Protein AF-A0A1I5F5C1-F1 (afdb_monomer_lite)

Foldseek 3Di:
DPDDQFAWAFWQAAADPCVRTDIDHGHGQDDDDPPDFRWDFPDFDDDVVVVCLRNVVCVVPPPDPPPDDDDDDPRDGDGDGTDGAGPADDELLVVLVQVVVLVVDPPVGNPDDADDCVRHPAHQQVPFAFDQDPRDTDAQPDPSSGRDGNVVSVPDDPDDDD

Structure (mmCIF, N/CA/C/O backbone):
data_AF-A0A1I5F5C1-F1
#
_entry.id   AF-A0A1I5F5C1-F1
#
loop_
_atom_site.group_PDB
_atom_site.id
_atom_site.type_symbol
_atom_site.label_atom_id
_atom_site.label_alt_id
_atom_site.label_comp_id
_atom_site.label_asym_id
_atom_site.label_entity_id
_atom_site.label_seq_id
_atom_site.pdbx_PDB_ins_code
_atom_site.Cartn_x
_atom_site.Cartn_y
_atom_site.Cartn_z
_atom_site.occupancy
_atom_site.B_iso_or_equiv
_atom_site.auth_seq_id
_atom_site.auth_comp_id
_atom_site.auth_asym_id
_atom_site.auth_atom_id
_atom_site.pdbx_PDB_model_num
ATOM 1 N N . MET A 1 1 ? -21.123 2.218 -1.529 1.00 43.94 1 MET A N 1
ATOM 2 C CA . MET A 1 1 ? -20.735 1.994 -2.943 1.00 43.94 1 MET A CA 1
ATOM 3 C C . MET A 1 1 ? -20.131 0.606 -3.054 1.00 43.94 1 MET A C 1
ATOM 5 O O . MET A 1 1 ? -19.303 0.276 -2.218 1.00 43.94 1 MET A O 1
ATOM 9 N N . THR A 1 2 ? -20.531 -0.209 -4.030 1.00 51.19 2 THR A N 1
ATOM 10 C CA . THR A 1 2 ? -19.885 -1.512 -4.263 1.00 51.19 2 THR A CA 1
ATOM 11 C C . THR A 1 2 ? -18.492 -1.272 -4.853 1.00 51.19 2 THR A C 1
ATOM 13 O O . THR A 1 2 ? -18.403 -0.578 -5.870 1.00 51.19 2 THR A O 1
ATOM 16 N N . PRO A 1 3 ? -17.405 -1.781 -4.250 1.00 64.44 3 PRO A N 1
ATOM 17 C CA . PRO A 1 3 ? -16.064 -1.565 -4.780 1.00 64.44 3 PRO A CA 1
ATOM 18 C C . PRO A 1 3 ? -15.918 -2.202 -6.170 1.00 64.44 3 PRO A C 1
ATOM 20 O O . PRO A 1 3 ? -16.461 -3.274 -6.445 1.00 64.44 3 PRO A O 1
ATOM 23 N N . HIS A 1 4 ? -15.193 -1.528 -7.068 1.00 76.81 4 HIS A N 1
ATOM 24 C CA . HIS A 1 4 ? -14.922 -2.029 -8.419 1.00 76.81 4 HIS A CA 1
ATOM 25 C C . HIS A 1 4 ? -14.217 -3.393 -8.357 1.00 76.81 4 HIS A C 1
ATOM 27 O O . HIS A 1 4 ? -13.343 -3.586 -7.522 1.00 76.81 4 HIS A O 1
ATOM 33 N N . LYS A 1 5 ? -14.558 -4.347 -9.231 1.00 88.06 5 LYS A N 1
ATOM 34 C CA . LYS A 1 5 ? -13.902 -5.676 -9.249 1.00 88.06 5 LYS A CA 1
ATOM 35 C C . LYS A 1 5 ? -12.503 -5.666 -9.882 1.00 88.06 5 LYS A C 1
ATOM 37 O O . LYS A 1 5 ? -11.736 -6.604 -9.700 1.00 88.06 5 LYS A O 1
ATOM 42 N N . THR A 1 6 ? -12.179 -4.615 -10.626 1.00 94.38 6 THR A N 1
ATOM 43 C CA . THR A 1 6 ? -10.929 -4.473 -11.374 1.00 94.38 6 THR A CA 1
ATOM 44 C C . THR A 1 6 ? -10.327 -3.081 -11.182 1.00 94.38 6 THR A C 1
ATOM 46 O O . THR A 1 6 ? -10.996 -2.155 -10.713 1.00 94.38 6 THR A O 1
ATOM 49 N N . MET A 1 7 ? -9.049 -2.938 -11.528 1.00 93.50 7 MET A N 1
ATOM 50 C CA . MET A 1 7 ? -8.267 -1.707 -11.472 1.00 93.50 7 MET A CA 1
ATOM 51 C C . MET A 1 7 ? -7.400 -1.542 -12.726 1.00 93.50 7 MET A C 1
ATOM 53 O O . MET A 1 7 ? -7.170 -2.489 -13.476 1.00 93.50 7 MET A O 1
ATOM 57 N N . LYS A 1 8 ? -6.878 -0.333 -12.948 1.00 93.62 8 LYS A N 1
ATOM 58 C CA . LYS A 1 8 ? -5.822 -0.115 -13.945 1.00 93.62 8 LYS A CA 1
ATOM 59 C C . LYS A 1 8 ? -4.476 -0.457 -13.319 1.00 93.62 8 LYS A C 1
ATOM 61 O O . LYS A 1 8 ? -4.225 -0.051 -12.188 1.00 93.62 8 LYS A O 1
ATOM 66 N N . ALA A 1 9 ? -3.615 -1.144 -14.055 1.00 93.81 9 ALA A N 1
ATOM 67 C CA . ALA A 1 9 ? -2.287 -1.505 -13.580 1.00 93.81 9 ALA A CA 1
ATOM 68 C C . ALA A 1 9 ? -1.277 -1.490 -14.725 1.00 93.81 9 ALA A C 1
ATOM 70 O O . ALA A 1 9 ? -1.579 -1.936 -15.831 1.00 93.81 9 ALA A O 1
ATOM 71 N N . MET A 1 10 ? -0.073 -0.996 -14.446 1.00 93.56 10 MET A N 1
ATOM 72 C CA . MET A 1 10 ? 1.086 -1.219 -15.302 1.00 93.56 10 MET A CA 1
ATOM 73 C C . MET A 1 10 ? 1.770 -2.504 -14.832 1.00 93.56 10 MET A C 1
ATOM 75 O O . MET A 1 10 ? 2.233 -2.576 -13.694 1.00 93.56 10 MET A O 1
ATOM 79 N N . VAL A 1 11 ? 1.791 -3.525 -15.683 1.00 95.88 11 VAL A N 1
ATOM 80 C CA . VAL A 1 11 ? 2.237 -4.874 -15.330 1.00 95.88 11 VAL A CA 1
ATOM 81 C C . VAL A 1 11 ? 3.511 -5.200 -16.091 1.00 95.88 11 VAL A C 1
ATOM 83 O O . VAL A 1 11 ? 3.585 -5.047 -17.307 1.00 95.88 11 VAL A O 1
ATOM 86 N N . THR A 1 12 ? 4.526 -5.648 -15.362 1.00 93.75 12 THR A N 1
ATOM 87 C CA . THR A 1 12 ? 5.765 -6.177 -15.924 1.00 93.75 12 THR A CA 1
ATOM 88 C C . THR A 1 12 ? 5.572 -7.646 -16.271 1.00 93.75 12 THR A C 1
ATOM 90 O O . THR A 1 12 ? 5.267 -8.453 -15.391 1.00 93.75 12 THR A O 1
ATOM 93 N N . MET A 1 13 ? 5.739 -7.989 -17.545 1.00 95.50 13 MET A N 1
ATOM 94 C CA . MET A 1 13 ? 5.451 -9.325 -18.078 1.00 95.50 13 MET A CA 1
ATOM 95 C C . MET A 1 13 ? 6.673 -10.248 -18.125 1.00 95.50 13 MET A C 1
ATOM 97 O O . MET A 1 13 ? 6.517 -11.465 -18.206 1.00 95.50 13 MET A O 1
ATOM 101 N N . GLY A 1 14 ? 7.875 -9.687 -18.023 1.00 93.38 14 GLY A N 1
ATOM 102 C CA . GLY A 1 14 ? 9.127 -10.418 -18.152 1.00 93.38 14 GLY A CA 1
ATOM 103 C C . GLY A 1 14 ? 10.337 -9.499 -18.051 1.00 93.38 14 GLY A C 1
ATOM 104 O O . GLY A 1 14 ? 10.211 -8.297 -17.796 1.00 93.38 14 GLY A O 1
ATOM 105 N N . HIS A 1 15 ? 11.519 -10.078 -18.264 1.00 93.69 15 HIS A N 1
ATOM 106 C CA . HIS A 1 15 ? 12.740 -9.296 -18.415 1.00 93.69 15 HIS A CA 1
ATOM 107 C C . HIS A 1 15 ? 12.875 -8.748 -19.834 1.00 93.69 15 HIS A C 1
ATOM 109 O O . HIS A 1 15 ? 12.599 -9.460 -20.797 1.00 93.69 15 HIS A O 1
ATOM 115 N N . GLY A 1 16 ? 13.338 -7.506 -19.964 1.00 90.38 16 GLY A N 1
ATOM 116 C CA . GLY A 1 16 ? 13.553 -6.879 -21.264 1.00 90.38 16 GLY A CA 1
ATOM 117 C C . GLY A 1 16 ? 13.420 -5.361 -21.243 1.00 90.38 16 GLY A C 1
ATOM 118 O O . GLY A 1 16 ? 13.648 -4.699 -20.218 1.00 90.38 16 GLY A O 1
ATOM 119 N N . ASP A 1 17 ? 13.059 -4.826 -22.404 1.00 92.75 17 ASP A N 1
ATOM 120 C CA . ASP A 1 17 ? 12.879 -3.401 -22.633 1.00 92.75 17 ASP A CA 1
ATOM 121 C C . ASP A 1 17 ? 11.448 -2.965 -22.274 1.00 92.75 17 ASP A C 1
ATOM 123 O O . ASP A 1 17 ? 10.766 -3.565 -21.440 1.00 92.75 17 ASP A O 1
ATOM 127 N N . LEU A 1 18 ? 11.007 -1.827 -22.810 1.00 92.81 18 LEU A N 1
ATOM 128 C CA . LEU A 1 18 ? 9.710 -1.232 -22.483 1.00 92.81 18 LEU A CA 1
ATOM 129 C C . LEU A 1 18 ? 8.514 -2.064 -22.965 1.00 92.81 18 LEU A C 1
ATOM 131 O O . LEU A 1 18 ? 7.423 -1.888 -22.436 1.00 92.81 18 LEU A O 1
ATOM 135 N N . ASP A 1 19 ? 8.713 -2.981 -23.909 1.00 95.56 19 ASP A N 1
ATOM 136 C CA . ASP A 1 19 ? 7.700 -3.932 -24.380 1.00 95.56 19 ASP A CA 1
ATOM 137 C C . ASP A 1 19 ? 7.191 -4.856 -23.262 1.00 95.56 19 ASP A C 1
ATOM 139 O O . ASP A 1 19 ? 6.061 -5.338 -23.318 1.00 95.56 19 ASP A O 1
ATOM 143 N N . GLN A 1 20 ? 7.987 -5.042 -22.205 1.00 95.12 20 GLN A N 1
ATOM 144 C CA . GLN A 1 20 ? 7.595 -5.811 -21.028 1.00 95.12 20 GLN A CA 1
ATOM 145 C C . GLN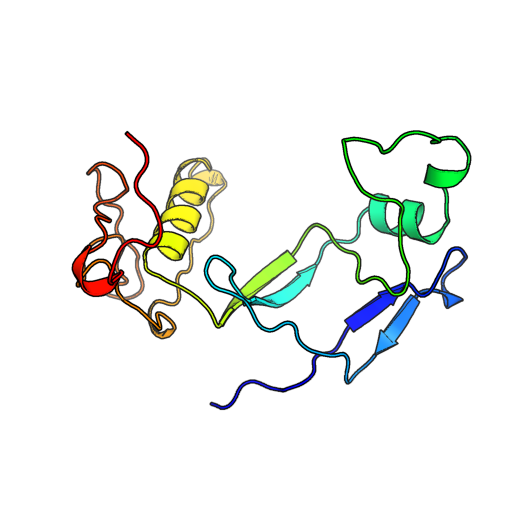 A 1 20 ? 6.671 -5.046 -20.071 1.00 95.12 20 GLN A C 1
ATOM 147 O O . GLN A 1 20 ? 6.175 -5.648 -19.123 1.00 95.12 20 GLN A O 1
ATOM 152 N N . MET A 1 21 ? 6.432 -3.746 -20.285 1.00 94.69 21 MET A N 1
ATOM 153 C CA . MET A 1 21 ? 5.546 -2.916 -19.462 1.00 94.69 21 MET A CA 1
ATOM 154 C C . MET A 1 21 ? 4.190 -2.747 -20.152 1.00 94.69 21 MET A C 1
ATOM 156 O O . MET A 1 21 ? 4.045 -1.954 -21.083 1.00 94.69 21 MET A O 1
ATOM 160 N N . VAL A 1 22 ? 3.181 -3.481 -19.682 1.00 96.81 22 VAL A N 1
ATOM 161 C CA . VAL A 1 22 ? 1.849 -3.515 -20.297 1.00 96.81 22 VAL A CA 1
ATOM 162 C C . VAL A 1 22 ? 0.824 -2.823 -19.405 1.00 96.81 22 VAL A C 1
ATOM 164 O O . VAL A 1 22 ? 0.610 -3.203 -18.253 1.00 96.81 22 VAL A O 1
ATOM 167 N N . LEU A 1 23 ? 0.150 -1.806 -19.949 1.00 96.06 23 LEU A N 1
ATOM 168 C CA . LEU A 1 23 ? -0.966 -1.148 -19.274 1.00 96.06 23 LEU A CA 1
ATOM 169 C C . LEU A 1 23 ? -2.248 -1.971 -19.438 1.00 96.06 23 LEU A C 1
ATOM 171 O O . LEU A 1 23 ? -2.850 -1.997 -20.511 1.00 96.06 23 LEU A O 1
ATOM 175 N N . HIS A 1 24 ? -2.719 -2.551 -18.341 1.00 95.69 24 HIS A N 1
ATOM 176 C CA . HIS A 1 24 ? -4.036 -3.167 -18.237 1.00 95.69 24 HIS A CA 1
ATOM 177 C C . HIS A 1 24 ? -5.054 -2.159 -17.700 1.00 95.69 24 HIS A C 1
ATOM 179 O O . HIS A 1 24 ? -4.759 -1.379 -16.788 1.00 95.69 24 HIS A O 1
ATOM 185 N N . ARG A 1 25 ? -6.273 -2.162 -18.254 1.00 96.06 25 ARG A N 1
ATOM 186 C CA . ARG A 1 25 ? -7.361 -1.270 -17.806 1.00 96.06 25 ARG A CA 1
ATOM 187 C C . ARG A 1 25 ? -8.336 -1.941 -16.834 1.00 96.06 25 ARG A C 1
ATOM 189 O O . ARG A 1 25 ? -9.145 -1.248 -16.224 1.00 96.06 25 ARG A O 1
ATOM 196 N N . ASP A 1 26 ? -8.233 -3.255 -16.709 1.00 95.75 26 ASP A N 1
ATOM 197 C CA . ASP A 1 26 ? -9.181 -4.172 -16.087 1.00 95.75 26 ASP A CA 1
ATOM 198 C C . ASP A 1 26 ? -8.468 -5.307 -15.322 1.00 95.75 26 ASP A C 1
ATOM 200 O O . ASP A 1 26 ? -8.954 -6.432 -15.245 1.00 95.75 26 ASP A O 1
ATOM 204 N N . TRP A 1 27 ? -7.317 -5.009 -14.718 1.00 95.56 27 TRP A N 1
ATOM 205 C CA . TRP A 1 27 ? -6.566 -5.956 -13.894 1.00 95.56 27 TRP A CA 1
ATOM 206 C C . TRP A 1 27 ? -7.332 -6.317 -12.610 1.00 95.56 27 TRP A C 1
ATOM 208 O O . TRP A 1 27 ? -8.009 -5.442 -12.062 1.00 95.56 27 TRP A O 1
ATOM 218 N N . PRO A 1 28 ? -7.232 -7.551 -12.077 1.00 94.62 28 PRO A N 1
ATOM 219 C CA . PRO A 1 28 ? -7.864 -7.903 -10.807 1.00 94.62 28 PRO A CA 1
ATOM 220 C C . PRO A 1 28 ? -7.466 -6.935 -9.690 1.00 94.62 28 PRO A C 1
ATOM 222 O O . PRO A 1 28 ? -6.280 -6.681 -9.466 1.00 94.62 28 PRO A O 1
ATOM 225 N N . ARG A 1 29 ? -8.461 -6.377 -8.995 1.00 92.25 29 ARG A N 1
ATOM 226 C CA . ARG A 1 29 ? -8.211 -5.570 -7.798 1.00 92.25 29 ARG A CA 1
ATOM 227 C C . ARG A 1 29 ? -7.921 -6.521 -6.628 1.00 92.25 29 ARG A C 1
ATOM 229 O O . ARG A 1 29 ? -8.688 -7.467 -6.460 1.00 92.25 29 ARG A O 1
ATOM 236 N N . PRO A 1 30 ? -6.878 -6.288 -5.815 1.00 87.12 30 PRO A N 1
ATOM 237 C CA . PRO A 1 30 ? -6.671 -7.071 -4.604 1.00 87.12 30 PRO A CA 1
ATOM 238 C C . PRO A 1 30 ? -7.796 -6.802 -3.602 1.00 87.12 30 PRO A C 1
ATOM 240 O O . PRO A 1 30 ? -8.234 -5.657 -3.439 1.00 87.12 30 PRO A O 1
ATOM 243 N N . ASP A 1 31 ? -8.251 -7.856 -2.934 1.00 84.19 31 ASP A N 1
ATOM 244 C CA . ASP A 1 31 ? -9.159 -7.763 -1.797 1.00 84.19 31 ASP A CA 1
ATOM 245 C C . ASP A 1 31 ? -8.332 -7.889 -0.512 1.00 84.19 31 ASP A C 1
ATOM 247 O O . ASP A 1 31 ? -7.647 -8.901 -0.354 1.00 84.19 31 ASP A O 1
ATOM 251 N N . PRO A 1 32 ? -8.343 -6.873 0.372 1.00 78.62 32 PRO A N 1
ATOM 252 C CA . PRO A 1 32 ? -7.554 -6.914 1.597 1.00 78.62 32 PRO A CA 1
ATOM 253 C C . PRO A 1 32 ? -8.093 -8.001 2.532 1.00 78.62 32 PRO A C 1
ATOM 255 O O . PRO A 1 32 ? -9.309 -8.131 2.709 1.00 78.62 32 PRO A O 1
ATOM 258 N N . VAL A 1 33 ? -7.194 -8.769 3.146 1.00 79.25 33 VAL A N 1
ATOM 259 C CA . VAL A 1 33 ? -7.536 -9.707 4.230 1.00 79.25 33 VAL A CA 1
ATOM 260 C C . VAL A 1 33 ? -7.445 -9.004 5.598 1.00 79.25 33 VAL A C 1
ATOM 262 O O . VAL A 1 33 ? -7.012 -7.850 5.667 1.00 79.25 33 VAL A O 1
ATOM 265 N N . PRO A 1 34 ? -7.863 -9.634 6.717 1.00 75.75 34 PRO A N 1
ATOM 266 C CA . PRO A 1 34 ? -7.696 -9.032 8.038 1.00 75.75 34 PRO A CA 1
ATOM 267 C C . PRO A 1 34 ? -6.237 -8.641 8.314 1.00 75.75 34 PRO A C 1
ATOM 269 O O . PRO A 1 34 ? -5.334 -9.457 8.149 1.00 75.75 34 PRO A O 1
ATOM 272 N N . GLY A 1 35 ? -6.024 -7.397 8.750 1.00 66.81 35 GLY A N 1
ATOM 273 C CA . GLY A 1 35 ? -4.691 -6.829 8.987 1.00 66.81 35 GLY A CA 1
ATOM 274 C C . GLY A 1 35 ? -4.089 -6.083 7.792 1.00 66.81 35 GLY A C 1
ATOM 275 O O . GLY A 1 35 ? -3.059 -5.441 7.953 1.00 66.81 35 GLY A O 1
ATOM 276 N N . GLU A 1 36 ? -4.734 -6.104 6.624 1.00 72.50 36 GLU A N 1
ATOM 277 C CA . GLU A 1 36 ? -4.311 -5.337 5.451 1.00 72.50 36 GLU A CA 1
ATOM 278 C C . GLU A 1 36 ? -5.231 -4.137 5.190 1.00 72.50 36 GLU A C 1
ATOM 280 O O . GLU A 1 36 ? -6.422 -4.139 5.516 1.00 72.50 36 GLU A O 1
ATOM 285 N N . VAL A 1 37 ? -4.680 -3.114 4.536 1.00 70.50 37 VAL A N 1
ATOM 286 C CA . VAL A 1 37 ? -5.442 -1.990 3.985 1.00 70.50 37 VAL A CA 1
ATOM 287 C C . VAL A 1 37 ? -5.329 -1.982 2.468 1.00 70.50 37 VAL A C 1
ATOM 289 O O . VAL A 1 37 ? -4.274 -2.258 1.897 1.00 70.50 37 VAL A O 1
ATOM 292 N N . LEU A 1 38 ? -6.419 -1.626 1.795 1.00 77.81 38 LEU A N 1
ATOM 293 C CA . LEU A 1 38 ? -6.412 -1.370 0.363 1.00 77.81 38 LEU A CA 1
ATOM 294 C C . LEU A 1 38 ? -6.249 0.125 0.120 1.00 77.81 38 LEU A C 1
ATOM 296 O O . LEU A 1 38 ? -7.116 0.907 0.500 1.00 77.81 38 LEU A O 1
ATOM 300 N N . ILE A 1 39 ? -5.189 0.517 -0.582 1.00 77.81 39 ILE A N 1
ATOM 301 C CA . ILE A 1 39 ? -4.933 1.917 -0.933 1.00 77.81 39 ILE A CA 1
ATOM 302 C C . ILE A 1 39 ? -5.330 2.168 -2.387 1.00 77.81 39 ILE A C 1
ATOM 304 O O . ILE A 1 39 ? -4.864 1.500 -3.313 1.00 77.81 39 ILE A O 1
ATOM 308 N N . ARG A 1 40 ? -6.154 3.192 -2.616 1.00 80.69 40 ARG A N 1
ATOM 309 C CA . ARG A 1 40 ? -6.364 3.766 -3.945 1.00 80.69 40 ARG A CA 1
ATOM 310 C C . ARG A 1 40 ? -5.220 4.723 -4.253 1.00 80.69 40 ARG A C 1
ATOM 312 O O . ARG A 1 40 ? -5.230 5.886 -3.852 1.00 80.69 40 ARG A O 1
ATOM 319 N N . VAL A 1 41 ? -4.243 4.211 -4.992 1.00 82.69 41 VAL A N 1
ATOM 320 C CA . VAL A 1 41 ? -3.056 4.954 -5.428 1.00 82.69 41 VAL A CA 1
ATOM 321 C C . VAL A 1 41 ? -3.453 6.118 -6.347 1.00 82.69 41 VAL A C 1
ATOM 323 O O . VAL A 1 41 ? -4.212 5.942 -7.304 1.00 82.69 41 VAL A O 1
ATOM 326 N N . ARG A 1 42 ? -2.944 7.319 -6.051 1.00 80.88 42 ARG A N 1
ATOM 327 C CA . ARG A 1 42 ? -3.114 8.545 -6.854 1.00 80.88 42 ARG A CA 1
ATOM 328 C C . ARG A 1 42 ? -1.851 8.929 -7.606 1.00 80.88 42 ARG A C 1
ATOM 330 O O . ARG A 1 42 ? -1.943 9.429 -8.723 1.00 80.88 42 ARG A O 1
ATOM 337 N N . ALA A 1 43 ? -0.703 8.670 -6.997 1.00 76.69 43 ALA A N 1
ATOM 338 C CA . ALA A 1 43 ? 0.611 8.864 -7.580 1.00 76.69 43 ALA A CA 1
ATOM 339 C C . ALA A 1 43 ? 1.564 7.787 -7.057 1.00 76.69 43 ALA A C 1
ATOM 341 O O . ALA A 1 43 ? 1.369 7.257 -5.961 1.00 76.69 43 ALA A O 1
ATOM 342 N N . CYS A 1 44 ? 2.596 7.480 -7.832 1.00 80.88 44 CYS A N 1
ATOM 343 C CA . CYS A 1 44 ? 3.677 6.594 -7.425 1.00 80.88 44 CYS A CA 1
ATOM 344 C C . CYS A 1 44 ? 5.021 7.150 -7.895 1.00 80.88 44 CYS A C 1
ATOM 346 O O . CYS A 1 44 ? 5.092 7.824 -8.927 1.00 80.88 44 CYS A O 1
ATOM 348 N N . GLY A 1 45 ? 6.072 6.864 -7.132 1.00 75.44 45 GLY A N 1
ATOM 349 C CA . GLY A 1 45 ? 7.444 7.137 -7.544 1.00 75.44 45 GLY A CA 1
ATOM 350 C C . GLY A 1 45 ? 7.907 6.133 -8.598 1.00 75.44 45 GLY A C 1
ATOM 351 O O . GLY A 1 45 ? 7.435 4.996 -8.633 1.00 75.44 45 GLY A O 1
ATOM 352 N N . LEU A 1 46 ? 8.836 6.556 -9.455 1.00 80.38 46 LEU A N 1
ATOM 353 C CA . LEU A 1 46 ? 9.587 5.655 -10.323 1.00 80.38 46 LEU A CA 1
ATOM 354 C C . LEU A 1 46 ? 11.027 5.607 -9.826 1.00 80.38 46 LEU A C 1
ATOM 356 O O . LEU A 1 46 ? 11.690 6.639 -9.741 1.00 80.38 46 LEU A O 1
ATOM 360 N N . ASN A 1 47 ? 11.507 4.407 -9.532 1.00 77.56 47 ASN A N 1
ATOM 361 C CA . ASN A 1 47 ? 12.825 4.174 -8.973 1.00 77.56 47 ASN A CA 1
ATOM 362 C C . ASN A 1 47 ? 13.705 3.370 -9.931 1.00 77.56 47 ASN A C 1
ATOM 364 O O . ASN A 1 47 ? 13.234 2.596 -10.768 1.00 77.56 47 ASN A O 1
ATOM 368 N N . ASN A 1 48 ? 15.025 3.473 -9.743 1.00 84.75 48 ASN A N 1
ATOM 369 C CA . ASN A 1 48 ? 15.986 2.627 -10.460 1.00 84.75 48 ASN A CA 1
ATOM 370 C C . ASN A 1 48 ? 15.697 1.134 -10.252 1.00 84.75 48 ASN A C 1
ATOM 372 O O . ASN A 1 48 ? 15.923 0.335 -11.156 1.00 84.75 48 ASN A O 1
ATOM 376 N N . THR A 1 49 ? 15.154 0.752 -9.093 1.00 80.25 49 THR A N 1
ATOM 377 C CA . THR A 1 49 ? 14.752 -0.626 -8.790 1.00 80.25 49 THR A CA 1
ATOM 378 C C . THR A 1 49 ? 13.723 -1.164 -9.786 1.00 80.25 49 THR A C 1
ATOM 380 O O . THR A 1 49 ? 13.835 -2.324 -10.183 1.00 80.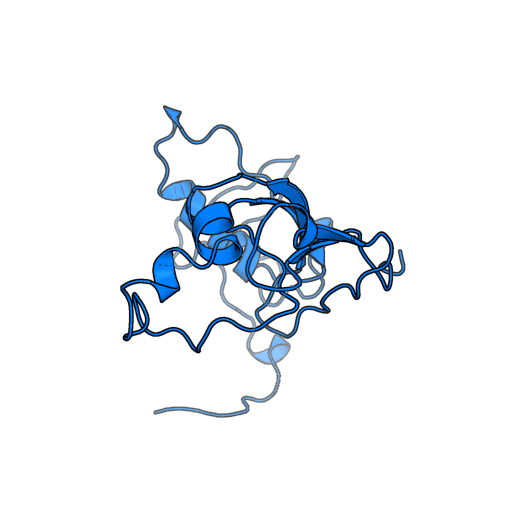25 49 THR A O 1
ATOM 383 N N . ASP A 1 50 ? 12.780 -0.340 -10.256 1.00 83.12 50 ASP A N 1
ATOM 384 C CA . ASP A 1 50 ? 11.769 -0.750 -11.240 1.00 83.12 50 ASP A CA 1
ATOM 385 C C . ASP A 1 50 ? 12.422 -1.073 -12.596 1.00 83.12 50 ASP A C 1
ATOM 387 O O . ASP A 1 50 ? 12.139 -2.096 -13.231 1.00 83.12 50 ASP A O 1
ATOM 391 N N . VAL A 1 51 ? 13.369 -0.225 -13.013 1.00 86.12 51 VAL A N 1
ATOM 392 C CA . VAL A 1 51 ? 14.139 -0.385 -14.257 1.00 86.12 51 VAL A CA 1
ATOM 393 C C . VAL A 1 51 ? 15.084 -1.581 -14.171 1.00 86.12 51 VAL A C 1
ATOM 395 O O . VAL A 1 51 ? 15.178 -2.370 -15.111 1.00 86.12 51 VAL A O 1
ATOM 398 N N . ASN A 1 52 ? 15.771 -1.751 -13.044 1.00 87.25 52 ASN A N 1
ATOM 399 C CA . ASN A 1 52 ? 16.747 -2.817 -12.832 1.00 87.25 52 ASN A CA 1
ATOM 400 C C . ASN A 1 52 ? 16.077 -4.191 -12.738 1.00 87.25 52 ASN A C 1
ATOM 402 O O . ASN A 1 52 ? 16.580 -5.166 -13.295 1.00 87.25 52 ASN A O 1
ATOM 406 N N . THR A 1 53 ? 14.917 -4.266 -12.087 1.00 85.12 53 THR A N 1
ATOM 407 C CA . THR A 1 53 ? 14.100 -5.484 -12.019 1.00 85.12 53 THR A CA 1
ATOM 408 C C . THR A 1 53 ? 13.574 -5.854 -13.404 1.00 85.12 53 THR A C 1
ATOM 410 O O . THR A 1 53 ? 13.752 -6.991 -13.843 1.00 85.12 53 THR A O 1
ATOM 413 N N . ARG A 1 54 ? 13.007 -4.891 -14.147 1.00 89.81 54 ARG A N 1
ATOM 414 C CA . ARG A 1 54 ? 12.520 -5.118 -15.519 1.00 89.81 54 ARG A CA 1
ATOM 415 C C . ARG A 1 54 ? 13.647 -5.509 -16.473 1.00 89.81 54 ARG A C 1
ATOM 417 O O . ARG A 1 54 ? 13.521 -6.479 -17.201 1.00 89.81 54 ARG A 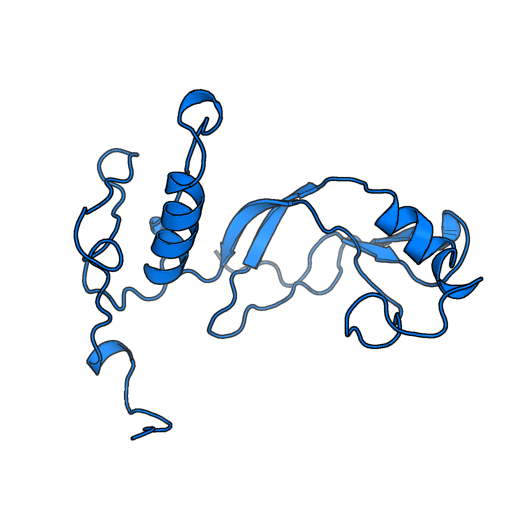O 1
ATOM 424 N N . SER A 1 55 ? 14.769 -4.800 -16.474 1.00 89.50 55 SER A N 1
ATOM 425 C CA . SER A 1 55 ? 15.887 -5.090 -17.388 1.00 89.50 55 SER A CA 1
ATOM 426 C C . SER A 1 55 ? 16.663 -6.367 -17.037 1.00 89.50 55 SER A C 1
ATOM 428 O O . SER A 1 55 ? 17.553 -6.766 -17.789 1.00 89.50 55 SER A O 1
ATOM 430 N N . GLY A 1 56 ? 16.365 -7.007 -15.898 1.00 86.56 56 GLY A N 1
ATOM 431 C CA . GLY A 1 56 ? 17.140 -8.148 -15.409 1.00 86.56 56 GLY A CA 1
ATOM 432 C C . GLY A 1 56 ? 18.560 -7.741 -15.006 1.00 86.56 56 GLY A C 1
ATOM 433 O O . GLY A 1 56 ? 19.498 -8.532 -15.094 1.00 86.56 56 GLY A O 1
ATOM 434 N N . TRP A 1 57 ? 18.758 -6.489 -14.589 1.00 80.94 57 TRP A N 1
ATOM 435 C CA . TRP A 1 57 ? 20.066 -6.005 -14.161 1.00 80.94 57 TRP A CA 1
ATOM 436 C C . TRP A 1 57 ? 20.555 -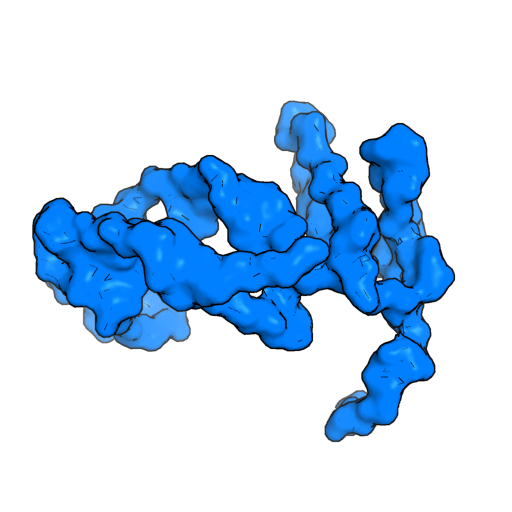6.763 -12.926 1.00 80.94 57 TRP A C 1
ATOM 438 O O . TRP A 1 57 ? 21.694 -7.225 -12.897 1.00 80.94 57 TRP A O 1
ATOM 448 N N . TYR A 1 58 ? 19.671 -6.974 -11.944 1.00 72.06 58 TYR A N 1
ATOM 449 C CA . TYR A 1 58 ? 20.009 -7.750 -10.750 1.00 72.06 58 TYR A CA 1
ATOM 450 C C . TYR A 1 58 ? 20.385 -9.198 -11.106 1.00 72.06 58 TYR A C 1
ATOM 452 O O . TYR A 1 58 ? 21.359 -9.720 -10.579 1.00 72.06 58 TYR A O 1
ATOM 460 N N . SER A 1 59 ? 19.735 -9.824 -12.093 1.00 65.62 59 SER A N 1
ATOM 461 C CA . SER A 1 59 ? 20.048 -11.211 -12.477 1.00 65.62 59 SER A CA 1
ATOM 462 C C . SER A 1 59 ? 21.418 -11.407 -13.138 1.00 65.62 59 SER A C 1
ATOM 464 O O . SER A 1 59 ? 21.861 -12.543 -13.268 1.00 65.62 59 SER A O 1
ATOM 466 N N . LYS A 1 60 ? 22.114 -10.338 -13.556 1.00 58.03 60 LYS A N 1
ATOM 467 C CA . LYS A 1 60 ? 23.430 -10.447 -14.215 1.00 58.03 60 LYS A CA 1
ATOM 468 C C . LYS A 1 60 ? 24.604 -10.622 -13.238 1.00 58.03 60 LYS A C 1
ATOM 470 O O . LYS A 1 60 ? 25.697 -10.946 -13.690 1.00 58.03 60 LYS A O 1
ATOM 475 N N . ALA A 1 61 ? 24.394 -10.440 -11.930 1.00 56.03 61 ALA A N 1
ATOM 476 C CA . ALA A 1 61 ? 25.443 -10.604 -10.912 1.00 56.03 61 ALA A CA 1
ATOM 477 C C . ALA A 1 61 ? 24.945 -11.079 -9.531 1.00 56.03 61 ALA A C 1
ATOM 479 O O . ALA A 1 61 ? 25.760 -11.331 -8.647 1.00 56.03 61 ALA A O 1
ATOM 480 N N . VAL A 1 62 ? 23.631 -11.191 -9.320 1.00 53.06 62 VAL A N 1
ATOM 481 C CA . VAL A 1 62 ? 23.031 -11.502 -8.016 1.00 53.06 62 VAL A CA 1
ATOM 482 C C . VAL A 1 62 ? 22.426 -12.907 -8.063 1.00 53.06 62 VAL A C 1
ATOM 484 O O . VAL A 1 62 ? 21.356 -13.113 -8.630 1.00 53.06 62 VAL A O 1
ATOM 487 N N . THR A 1 63 ? 23.129 -13.886 -7.487 1.00 52.78 63 THR A N 1
ATOM 488 C CA . THR A 1 63 ? 22.654 -15.277 -7.323 1.00 52.78 63 THR A CA 1
ATOM 489 C C . THR A 1 63 ? 21.978 -15.527 -5.974 1.00 52.78 63 THR A C 1
ATOM 491 O O . THR A 1 63 ? 21.379 -16.580 -5.777 1.00 52.78 63 THR A O 1
ATOM 494 N N . GLU A 1 64 ? 22.057 -14.567 -5.054 1.00 52.72 64 GLU A N 1
ATOM 495 C CA . GLU A 1 64 ? 21.417 -14.609 -3.739 1.00 52.72 64 GLU A CA 1
ATOM 496 C C . GLU A 1 64 ? 20.435 -13.453 -3.616 1.00 52.72 64 GLU A C 1
ATOM 498 O O . GLU A 1 64 ? 20.740 -12.336 -4.021 1.00 52.72 64 GLU A O 1
ATOM 503 N N . ALA A 1 65 ? 19.249 -13.698 -3.061 1.00 52.47 65 ALA A N 1
ATOM 504 C CA . ALA A 1 65 ? 18.271 -12.641 -2.853 1.00 52.47 65 ALA A CA 1
ATOM 505 C C . ALA A 1 65 ? 18.903 -11.492 -2.051 1.00 52.47 65 ALA A C 1
ATOM 507 O O . ALA A 1 65 ? 19.302 -11.685 -0.902 1.00 52.47 65 ALA A O 1
ATOM 508 N N . THR A 1 66 ? 18.973 -10.290 -2.633 1.00 49.06 66 THR A N 1
ATOM 509 C CA . THR A 1 66 ? 19.262 -9.073 -1.871 1.00 49.06 66 THR A CA 1
ATOM 510 C C . THR A 1 66 ? 18.156 -8.950 -0.831 1.00 49.06 66 THR A C 1
ATOM 512 O O . THR A 1 66 ? 17.011 -8.658 -1.173 1.00 49.06 66 THR A O 1
ATOM 515 N N . THR A 1 67 ? 18.496 -9.308 0.409 1.00 43.06 67 THR A N 1
ATOM 516 C CA . THR A 1 67 ? 17.606 -9.408 1.573 1.00 43.06 67 THR A CA 1
ATOM 517 C C . THR A 1 67 ? 16.367 -10.295 1.359 1.00 43.06 67 THR A C 1
ATOM 519 O O . THR A 1 67 ? 15.274 -9.811 1.094 1.00 43.06 67 THR A O 1
ATOM 522 N N . GLY A 1 68 ? 16.530 -11.616 1.510 1.00 41.75 68 GLY A N 1
ATOM 523 C CA . GLY A 1 68 ? 15.469 -12.525 1.988 1.00 41.75 68 GLY A CA 1
ATOM 524 C C . GLY A 1 68 ? 14.225 -12.752 1.112 1.00 41.75 68 GLY A C 1
ATOM 525 O O . GLY A 1 68 ? 13.254 -13.329 1.596 1.00 41.75 68 GLY A O 1
ATOM 526 N N . GLY A 1 69 ? 14.217 -12.324 -0.152 1.00 50.31 69 GLY A N 1
ATOM 527 C CA . GLY A 1 69 ? 13.064 -12.460 -1.050 1.00 50.31 69 GLY A CA 1
ATOM 528 C C . GLY A 1 69 ? 13.047 -13.738 -1.899 1.00 50.31 69 GLY A C 1
ATOM 529 O O . GLY A 1 69 ? 14.083 -14.232 -2.337 1.00 50.31 69 GLY A O 1
ATOM 530 N N . ALA A 1 70 ? 11.847 -14.248 -2.194 1.00 58.72 70 ALA A N 1
ATOM 531 C CA . ALA A 1 70 ? 11.637 -15.264 -3.227 1.00 58.72 70 ALA A CA 1
ATOM 532 C C . ALA A 1 70 ? 12.125 -14.770 -4.613 1.00 58.72 70 ALA A C 1
ATOM 534 O O . ALA A 1 70 ? 12.165 -13.558 -4.845 1.00 58.72 70 ALA A O 1
ATOM 535 N N . PRO A 1 71 ? 12.444 -15.677 -5.563 1.00 69.31 71 PRO A N 1
ATOM 536 C CA . PRO A 1 71 ? 12.821 -15.294 -6.924 1.00 69.31 71 PRO A CA 1
ATOM 537 C C . PRO A 1 71 ? 11.788 -14.358 -7.565 1.00 69.31 71 PRO A C 1
ATOM 539 O O . PRO A 1 71 ? 10.585 -14.526 -7.343 1.00 69.31 71 PRO A O 1
ATOM 542 N N . ILE A 1 72 ? 12.244 -13.407 -8.390 1.00 79.19 72 ILE A N 1
ATOM 543 C CA . ILE A 1 72 ? 11.351 -12.536 -9.168 1.00 79.19 72 ILE A CA 1
ATOM 544 C C . ILE A 1 72 ? 10.437 -13.416 -10.032 1.00 79.19 72 ILE A C 1
ATOM 546 O O . ILE A 1 72 ? 10.901 -14.289 -10.764 1.00 79.19 72 ILE A O 1
ATOM 550 N N . ARG A 1 73 ? 9.126 -13.182 -9.940 1.00 84.50 73 ARG A N 1
ATOM 551 C CA . ARG A 1 73 ? 8.097 -13.849 -10.748 1.00 84.50 73 ARG A CA 1
ATOM 552 C C . ARG A 1 73 ? 7.342 -12.815 -11.564 1.00 84.50 73 ARG A C 1
ATOM 554 O O . ARG A 1 73 ? 7.109 -11.709 -11.081 1.00 84.50 73 ARG A O 1
ATOM 561 N N . PHE A 1 74 ? 6.933 -13.213 -12.761 1.00 90.12 74 PHE A N 1
ATOM 562 C CA . PHE A 1 74 ? 6.073 -12.440 -13.652 1.00 90.12 74 PHE A CA 1
ATOM 563 C C . PHE A 1 74 ? 4.757 -13.202 -13.897 1.00 90.12 74 PHE A C 1
ATOM 565 O O . PHE A 1 74 ? 4.770 -14.435 -13.824 1.00 90.12 74 PHE A O 1
ATOM 572 N N . PRO A 1 75 ? 3.634 -12.519 -14.192 1.00 94.06 75 PRO A N 1
ATOM 573 C CA . PRO A 1 75 ? 3.466 -11.062 -14.263 1.00 94.06 75 PRO A CA 1
ATOM 574 C C . PRO A 1 75 ? 3.544 -10.384 -12.884 1.00 94.06 75 PRO A C 1
ATOM 576 O O . PRO A 1 75 ? 3.121 -10.956 -11.881 1.00 94.06 75 PRO A O 1
ATOM 579 N N . ARG A 1 76 ? 4.084 -9.160 -12.825 1.00 90.81 76 ARG A N 1
ATOM 580 C CA . ARG A 1 76 ? 4.297 -8.410 -11.573 1.00 90.81 76 ARG A CA 1
ATOM 581 C C . ARG A 1 76 ? 3.934 -6.938 -11.715 1.00 90.81 76 ARG A C 1
ATOM 583 O O . ARG A 1 76 ? 4.328 -6.296 -12.680 1.00 90.81 76 ARG A O 1
ATOM 590 N N . ILE A 1 77 ? 3.268 -6.385 -10.706 1.00 90.44 77 ILE A N 1
ATOM 591 C CA . ILE A 1 77 ? 3.142 -4.934 -10.525 1.00 90.44 77 ILE A CA 1
ATOM 592 C C . ILE A 1 77 ? 4.322 -4.472 -9.661 1.00 90.44 77 ILE A C 1
ATOM 594 O O . ILE A 1 77 ? 4.585 -5.055 -8.609 1.00 90.44 77 ILE A O 1
ATOM 598 N N . GLN A 1 78 ? 5.071 -3.486 -10.152 1.00 83.69 78 GLN A N 1
ATOM 599 C CA . GLN A 1 78 ? 6.222 -2.886 -9.466 1.00 83.69 78 GLN A CA 1
ATOM 600 C C . GLN A 1 78 ? 5.840 -1.533 -8.836 1.00 83.69 78 GLN A C 1
ATOM 602 O O . GLN A 1 78 ? 4.698 -1.095 -8.980 1.00 83.69 78 GLN A O 1
ATOM 607 N N . GLY A 1 79 ? 6.787 -0.880 -8.159 1.00 80.25 79 GLY A N 1
ATOM 608 C CA . GLY A 1 79 ? 6.569 0.347 -7.393 1.00 80.25 79 GLY A CA 1
ATOM 609 C C . GLY A 1 79 ? 6.655 0.116 -5.883 1.00 80.25 79 GLY A C 1
ATOM 610 O O . GLY A 1 79 ? 5.916 -0.693 -5.326 1.00 80.25 79 GLY A O 1
ATOM 611 N N . ALA A 1 80 ? 7.577 0.829 -5.233 1.00 73.44 80 ALA A N 1
ATOM 612 C CA . ALA A 1 80 ? 7.766 0.815 -3.778 1.00 73.44 80 ALA A CA 1
ATOM 613 C C . ALA A 1 80 ? 7.225 2.082 -3.089 1.00 73.44 80 ALA A C 1
ATOM 615 O O . ALA A 1 80 ? 6.950 2.048 -1.895 1.00 73.44 80 ALA A O 1
ATOM 616 N N . ASP A 1 81 ? 7.007 3.159 -3.853 1.00 72.50 81 ASP A N 1
ATOM 617 C CA . ASP A 1 81 ? 6.554 4.449 -3.335 1.00 72.50 81 ASP A CA 1
ATOM 618 C C . ASP A 1 81 ? 5.183 4.793 -3.904 1.00 72.50 81 ASP A C 1
ATOM 620 O O . ASP A 1 81 ? 5.009 4.885 -5.125 1.00 72.50 81 ASP A O 1
ATOM 624 N N . VAL A 1 82 ? 4.210 5.033 -3.028 1.00 77.44 82 VAL A N 1
ATOM 625 C CA . VAL A 1 82 ? 2.851 5.425 -3.411 1.00 77.44 82 VAL A CA 1
ATOM 626 C C . VAL A 1 82 ? 2.322 6.526 -2.504 1.00 77.44 82 VAL A C 1
ATOM 628 O O . VAL A 1 82 ? 2.604 6.566 -1.312 1.00 77.44 82 VAL A O 1
ATOM 631 N N . CYS A 1 83 ? 1.498 7.398 -3.073 1.00 73.00 83 CYS A N 1
ATOM 632 C CA . CYS A 1 83 ? 0.621 8.292 -2.331 1.00 73.00 83 CYS A CA 1
ATOM 633 C C . CYS A 1 83 ? -0.815 8.037 -2.786 1.00 73.00 83 CYS A C 1
ATOM 635 O O . CYS A 1 83 ? -1.102 7.899 -3.983 1.00 73.00 83 CYS A O 1
ATOM 637 N N . GLY A 1 84 ? -1.725 7.935 -1.827 1.00 73.25 84 GLY A N 1
ATOM 638 C CA . GLY A 1 84 ? -3.107 7.592 -2.089 1.00 73.25 84 GLY A CA 1
ATOM 639 C C . GLY A 1 84 ? -3.974 7.727 -0.854 1.00 73.25 84 GLY A C 1
ATOM 640 O O . GLY A 1 84 ? -3.605 8.349 0.133 1.00 73.25 84 GLY A O 1
ATOM 641 N N . GLU A 1 85 ? -5.151 7.136 -0.941 1.00 70.12 85 GLU A N 1
ATOM 642 C CA . GLU A 1 85 ? -6.165 7.158 0.107 1.00 70.12 85 GLU A CA 1
ATOM 643 C C . GLU A 1 85 ? -6.571 5.722 0.442 1.00 70.12 85 GLU A C 1
ATOM 645 O O . GLU A 1 85 ? -6.607 4.861 -0.444 1.00 70.12 85 GLU A O 1
ATOM 650 N N . ILE A 1 86 ? -6.881 5.455 1.708 1.00 69.44 86 ILE A N 1
ATOM 651 C CA . ILE A 1 86 ? -7.407 4.155 2.127 1.00 69.44 86 ILE A CA 1
ATOM 652 C C . ILE A 1 86 ? -8.793 3.978 1.494 1.00 69.44 86 ILE A C 1
ATOM 654 O O . ILE A 1 86 ? -9.700 4.780 1.699 1.00 69.44 86 ILE A O 1
ATOM 658 N N . ALA A 1 87 ? -8.936 2.945 0.672 1.00 60.19 87 ALA A N 1
ATOM 659 C CA . ALA A 1 87 ? -10.119 2.673 -0.136 1.00 60.19 87 ALA A CA 1
ATOM 660 C C . ALA A 1 87 ? -11.017 1.585 0.464 1.00 60.19 87 ALA A C 1
ATOM 662 O O . ALA A 1 87 ? -12.220 1.578 0.204 1.00 60.19 87 ALA A O 1
ATOM 663 N N . ALA A 1 88 ? -10.436 0.654 1.225 1.00 58.34 88 ALA A N 1
ATOM 664 C CA . ALA A 1 88 ? -11.144 -0.373 1.984 1.00 58.34 88 ALA A CA 1
ATOM 665 C C . ALA A 1 88 ? -10.219 -0.971 3.054 1.00 58.34 88 ALA A C 1
ATOM 667 O O . ALA A 1 88 ? -9.009 -1.057 2.847 1.00 58.34 88 ALA A O 1
ATOM 668 N N . GLY A 1 89 ? -10.800 -1.428 4.164 1.00 56.38 89 GLY A N 1
ATOM 669 C CA . GLY A 1 89 ? -10.039 -1.841 5.343 1.00 56.38 89 GLY A CA 1
ATOM 670 C C . GLY A 1 89 ? -9.612 -0.629 6.171 1.00 56.38 89 GLY A C 1
ATOM 671 O O . GLY A 1 89 ? -9.305 0.427 5.633 1.00 56.38 89 GLY A O 1
ATOM 672 N N . GLY A 1 90 ? -9.663 -0.767 7.489 1.00 58.50 90 GLY A N 1
ATOM 673 C CA . GLY A 1 90 ? -9.384 0.319 8.421 1.00 58.50 90 GLY A CA 1
ATOM 674 C C . GLY A 1 90 ? -10.066 0.032 9.744 1.00 58.50 90 GLY A C 1
ATOM 675 O O . GLY A 1 90 ? -11.281 0.176 9.876 1.00 58.50 90 GLY A O 1
ATOM 676 N N . SER A 1 91 ? -9.289 -0.441 10.709 1.00 62.44 91 SER A N 1
ATOM 677 C CA . SER A 1 91 ? -9.654 -0.319 12.113 1.00 62.44 91 SER A CA 1
ATOM 678 C C . SER A 1 91 ? -9.020 0.962 12.643 1.00 62.44 91 SER A C 1
ATOM 680 O O . SER A 1 91 ? -8.058 1.479 12.075 1.00 62.44 91 SER A O 1
ATOM 682 N N . VAL A 1 92 ? -9.496 1.440 13.785 1.00 66.00 92 VAL A N 1
ATOM 683 C CA . VAL A 1 92 ? -8.827 2.519 14.526 1.00 66.00 92 VAL A CA 1
ATOM 684 C C . VAL A 1 92 ? -7.351 2.206 14.853 1.00 66.00 92 VAL A C 1
ATOM 686 O O . VAL A 1 92 ? -6.574 3.124 15.103 1.00 66.00 92 VAL A O 1
ATOM 689 N N . LEU A 1 93 ? -6.918 0.936 14.792 1.00 67.12 93 LEU A N 1
ATOM 690 C CA . LEU A 1 93 ? -5.497 0.579 14.896 1.00 67.12 93 LEU A CA 1
ATOM 691 C C . LEU A 1 93 ? -4.687 1.066 13.686 1.00 67.12 93 LEU A C 1
ATOM 693 O O . LEU A 1 93 ? -3.580 1.553 13.874 1.00 67.12 93 LEU A O 1
ATOM 697 N N . ALA A 1 94 ? -5.236 0.988 12.471 1.00 67.88 94 ALA A N 1
ATOM 698 C CA . ALA A 1 94 ? -4.554 1.462 11.263 1.00 67.88 94 ALA A CA 1
ATOM 699 C C . ALA A 1 94 ? -4.389 2.993 11.273 1.00 67.88 94 ALA A C 1
ATOM 701 O O . ALA A 1 94 ? -3.323 3.506 10.936 1.00 67.88 94 ALA A O 1
ATOM 702 N N . ASP A 1 95 ? -5.407 3.721 11.746 1.00 69.44 95 ASP A N 1
ATOM 703 C CA . ASP A 1 95 ? -5.302 5.168 11.975 1.00 69.44 95 ASP A CA 1
ATOM 704 C C . ASP A 1 95 ? -4.228 5.483 13.024 1.00 69.44 95 ASP A C 1
ATOM 706 O O . ASP A 1 95 ? -3.431 6.404 12.854 1.00 69.44 95 ASP A O 1
ATOM 710 N N . THR A 1 96 ? -4.182 4.689 14.095 1.00 67.38 96 THR A N 1
ATOM 711 C CA . THR A 1 96 ? -3.199 4.827 15.178 1.00 67.38 96 THR A CA 1
ATOM 712 C C . THR A 1 96 ? -1.775 4.618 14.687 1.00 67.38 96 THR A C 1
ATOM 714 O O . THR A 1 96 ? -0.898 5.388 15.064 1.00 67.38 96 THR A O 1
ATOM 717 N N . GLU A 1 97 ? -1.537 3.628 13.828 1.00 67.50 97 GLU A N 1
ATOM 718 C CA . GLU A 1 97 ? -0.228 3.380 13.221 1.00 67.50 97 GLU A CA 1
ATOM 719 C C . GLU A 1 97 ? 0.205 4.536 12.309 1.00 67.50 97 GLU A C 1
ATOM 721 O O . GLU A 1 97 ? 1.315 5.051 12.453 1.00 67.50 97 GLU A O 1
ATOM 726 N N . ALA A 1 98 ? -0.685 4.998 11.423 1.00 69.31 98 ALA A N 1
ATOM 727 C CA . ALA A 1 98 ? -0.407 6.122 10.528 1.00 69.31 98 ALA A CA 1
ATOM 728 C C . ALA A 1 98 ? -0.063 7.404 11.306 1.00 69.31 98 ALA A C 1
ATOM 730 O O . ALA A 1 98 ? 0.850 8.145 10.939 1.00 69.31 98 ALA A O 1
ATOM 731 N N . LEU A 1 99 ? -0.758 7.640 12.418 1.00 70.00 99 LEU A N 1
ATOM 732 C CA . LEU A 1 99 ? -0.480 8.744 13.329 1.00 70.00 99 LEU A CA 1
ATOM 733 C C . LEU A 1 99 ? 0.827 8.554 14.101 1.00 70.00 99 LEU A C 1
ATOM 735 O O . LEU A 1 99 ? 1.579 9.513 14.237 1.00 70.00 99 LEU A O 1
ATOM 739 N N . HIS A 1 100 ? 1.142 7.337 14.548 1.00 68.31 100 HIS A N 1
ATOM 740 C CA . HIS A 1 100 ? 2.427 7.044 15.185 1.00 68.31 100 HIS A CA 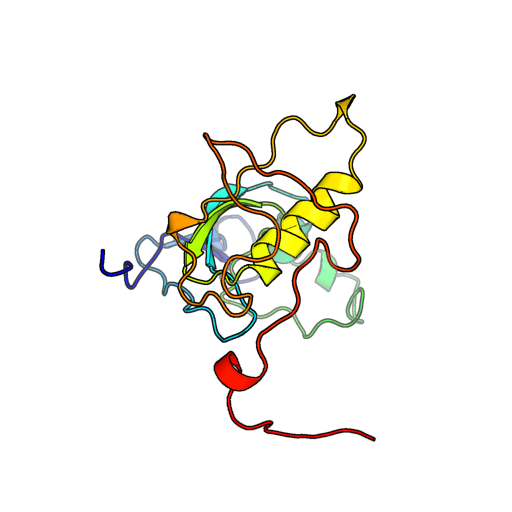1
ATOM 741 C C . HIS A 1 100 ? 3.587 7.372 14.244 1.00 68.31 100 HIS A C 1
ATOM 743 O O . HIS A 1 100 ? 4.518 8.074 14.631 1.00 68.31 100 HIS A O 1
ATOM 749 N N . LEU A 1 101 ? 3.500 6.947 12.982 1.00 67.69 101 LEU A N 1
ATOM 750 C CA . LEU A 1 101 ? 4.494 7.284 11.970 1.00 67.69 101 LEU A CA 1
ATOM 751 C C . LEU A 1 101 ? 4.600 8.801 11.779 1.00 67.69 101 LEU A C 1
ATOM 753 O O . LEU A 1 101 ? 5.703 9.342 11.794 1.00 67.69 101 LEU A O 1
ATOM 757 N N . ALA A 1 102 ? 3.469 9.498 11.676 1.00 67.19 102 ALA A N 1
ATOM 758 C CA . ALA A 1 102 ? 3.465 10.947 11.528 1.00 67.19 102 ALA A CA 1
ATOM 759 C C . ALA A 1 102 ? 4.131 11.680 12.705 1.00 67.19 102 ALA A C 1
ATOM 761 O O . ALA A 1 102 ? 4.854 12.642 12.473 1.00 67.19 102 ALA A O 1
ATOM 762 N N . THR A 1 103 ? 3.965 11.203 13.946 1.00 68.31 103 THR A N 1
ATOM 763 C CA . THR A 1 103 ? 4.618 11.809 15.127 1.00 68.31 103 THR A CA 1
ATOM 764 C C . THR A 1 103 ? 6.138 11.673 15.140 1.00 68.31 103 THR A C 1
ATOM 766 O O . THR A 1 103 ? 6.809 12.379 15.886 1.00 68.31 103 THR A O 1
ATOM 769 N N . THR A 1 104 ? 6.704 10.784 14.320 1.00 71.12 104 THR A N 1
ATOM 770 C CA . THR A 1 104 ? 8.163 10.649 14.188 1.00 71.12 104 THR A CA 1
ATOM 771 C C . THR A 1 104 ? 8.771 11.625 13.177 1.00 71.12 104 THR A C 1
ATOM 773 O O . THR A 1 104 ? 9.994 11.723 13.080 1.00 71.12 104 THR A O 1
ATOM 776 N N . ILE A 1 105 ? 7.938 12.349 12.422 1.00 70.06 105 ILE A N 1
ATOM 777 C CA . ILE A 1 105 ? 8.365 13.312 11.407 1.00 70.06 105 ILE A CA 1
ATOM 778 C C . ILE A 1 105 ? 8.469 14.696 12.072 1.00 70.06 105 ILE A C 1
ATOM 780 O O . ILE A 1 105 ? 7.478 15.138 12.648 1.00 70.06 105 ILE A O 1
ATOM 784 N N . PRO A 1 106 ? 9.617 15.402 11.988 1.00 77.81 106 PRO A N 1
ATOM 785 C CA . PRO A 1 106 ? 9.734 16.776 12.482 1.00 77.81 106 PRO A CA 1
ATOM 786 C C . PRO A 1 106 ? 8.650 17.692 11.903 1.00 77.81 106 PRO A C 1
ATOM 788 O O . PRO A 1 106 ? 8.318 17.568 10.721 1.00 77.81 106 PRO A O 1
ATOM 791 N N . ASP A 1 107 ? 8.133 18.621 12.708 1.00 73.38 107 ASP A N 1
ATOM 792 C CA . ASP A 1 107 ? 6.990 19.474 12.353 1.00 73.38 107 ASP A CA 1
ATOM 793 C C . ASP A 1 107 ? 7.197 20.230 11.033 1.00 73.38 107 ASP A C 1
ATOM 795 O O . ASP A 1 107 ? 6.274 20.340 10.226 1.00 73.38 107 ASP A O 1
ATOM 799 N N . GLU A 1 108 ? 8.419 20.693 10.749 1.00 77.12 108 GLU A N 1
ATOM 800 C CA . GLU A 1 108 ? 8.751 21.376 9.494 1.00 77.12 108 GLU A CA 1
ATOM 801 C C . GLU A 1 108 ? 8.567 20.504 8.237 1.00 77.12 108 GLU A C 1
ATOM 803 O O . GLU A 1 108 ? 8.412 21.032 7.134 1.00 77.12 108 GLU A O 1
ATOM 808 N N . ASN A 1 109 ? 8.556 19.180 8.406 1.00 60.12 109 ASN A N 1
ATOM 809 C CA . ASN A 1 109 ? 8.467 18.183 7.343 1.00 60.12 109 ASN A CA 1
ATOM 810 C C . ASN A 1 109 ? 7.104 17.466 7.313 1.00 60.12 109 ASN A C 1
ATOM 812 O O . ASN A 1 109 ? 6.799 16.767 6.343 1.00 60.12 109 ASN A O 1
ATOM 816 N N . CYS A 1 110 ? 6.271 17.624 8.347 1.00 67.38 110 CYS A N 1
ATOM 817 C CA . CYS A 1 110 ? 4.947 17.011 8.431 1.00 67.38 110 CYS A CA 1
ATOM 818 C C . CYS A 1 110 ? 3.863 17.994 7.959 1.00 67.38 110 CYS A C 1
ATOM 820 O O . CYS A 1 110 ? 3.243 18.710 8.741 1.00 67.38 110 CYS A O 1
ATOM 822 N N . HIS A 1 111 ? 3.630 18.052 6.645 1.00 57.00 111 HIS A N 1
ATOM 823 C CA . HIS A 1 111 ? 2.708 19.037 6.063 1.00 57.00 111 HIS A CA 1
ATOM 824 C C . HIS A 1 111 ? 1.223 18.751 6.327 1.00 57.00 111 HIS A C 1
ATOM 826 O O . HIS A 1 111 ? 0.430 19.687 6.426 1.00 57.00 111 HIS A O 1
ATOM 832 N N . ALA A 1 112 ? 0.829 17.477 6.395 1.00 57.78 112 ALA A N 1
ATOM 833 C CA . ALA A 1 112 ? -0.533 17.067 6.724 1.00 57.78 112 ALA A CA 1
ATOM 834 C C . ALA A 1 112 ? -0.605 15.573 7.067 1.00 57.78 112 ALA A C 1
ATOM 836 O O . ALA A 1 112 ? 0.084 14.755 6.460 1.00 57.78 112 ALA A O 1
ATOM 837 N N . VAL A 1 113 ? -1.529 15.223 7.965 1.00 60.19 113 VAL A N 1
ATOM 838 C CA . VAL A 1 113 ? -1.956 13.844 8.235 1.00 60.19 113 VAL A CA 1
ATOM 839 C C . VAL A 1 113 ? -3.462 13.790 8.043 1.00 60.19 113 VAL A C 1
ATOM 841 O O . VAL A 1 113 ? -4.202 14.491 8.732 1.00 60.19 113 VAL A O 1
ATOM 844 N N . TRP A 1 114 ? -3.928 12.982 7.096 1.00 59.47 114 TRP A N 1
ATOM 845 C CA . TRP A 1 114 ? -5.352 12.828 6.811 1.00 59.47 114 TRP A CA 1
ATOM 846 C C . TRP A 1 114 ? -5.778 11.394 7.114 1.00 59.47 114 TRP A C 1
ATOM 848 O O . TRP A 1 114 ? -5.338 10.469 6.439 1.00 59.47 114 TRP A O 1
ATOM 858 N N . ALA A 1 115 ? -6.666 11.219 8.094 1.00 64.62 115 ALA A N 1
ATOM 859 C CA . ALA A 1 115 ? -7.377 9.960 8.305 1.00 64.62 115 ALA A CA 1
ATOM 860 C C . ALA A 1 115 ? -8.858 10.154 7.978 1.00 64.62 115 ALA A C 1
ATOM 862 O O . ALA A 1 115 ? -9.527 11.042 8.517 1.00 64.62 115 ALA A O 1
ATOM 863 N N . CYS A 1 116 ? -9.367 9.320 7.075 1.00 62.41 116 CYS A N 1
ATOM 864 C CA . CYS A 1 116 ? -10.778 9.287 6.719 1.00 62.41 116 CYS A CA 1
ATOM 865 C C . CYS A 1 116 ? -11.483 8.240 7.588 1.00 62.41 116 CYS A C 1
ATOM 867 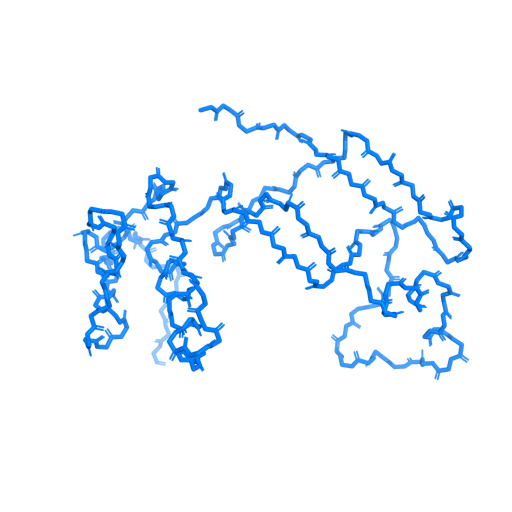O O . CYS A 1 116 ? -11.633 7.084 7.194 1.00 62.41 116 CYS A O 1
ATOM 869 N N . GLN A 1 117 ? -11.905 8.651 8.787 1.00 65.06 117 GLN A N 1
ATOM 870 C CA . GLN A 1 117 ? -12.550 7.745 9.746 1.00 65.06 117 GLN A CA 1
ATOM 871 C C . GLN A 1 117 ? -13.945 7.273 9.316 1.00 65.06 117 GLN A C 1
ATOM 873 O O . GLN A 1 117 ? -14.425 6.263 9.824 1.00 65.06 117 GLN A O 1
ATOM 878 N N . ASP A 1 118 ? -14.559 7.934 8.330 1.00 62.19 118 ASP A N 1
ATOM 879 C CA . ASP A 1 118 ? -15.841 7.528 7.733 1.00 62.19 118 ASP A CA 1
ATOM 880 C C . ASP A 1 118 ? -15.779 6.142 7.064 1.00 62.19 118 ASP A C 1
ATOM 882 O O . ASP A 1 118 ? -16.812 5.534 6.784 1.00 62.19 118 ASP A O 1
ATOM 886 N N . MET A 1 119 ? -14.569 5.631 6.810 1.00 57.12 119 MET A N 1
ATOM 887 C CA . MET A 1 119 ? -14.324 4.317 6.215 1.00 57.12 119 MET A CA 1
ATOM 888 C C . MET A 1 119 ? -13.964 3.237 7.250 1.00 57.12 119 MET A C 1
ATOM 890 O O . MET A 1 119 ? -13.675 2.102 6.857 1.00 57.12 119 MET A O 1
ATOM 894 N N . ILE A 1 120 ? -13.997 3.543 8.557 1.00 65.19 120 ILE A N 1
ATOM 895 C CA . ILE A 1 120 ? -13.824 2.534 9.612 1.00 65.19 120 ILE A CA 1
ATOM 896 C C . ILE A 1 120 ? -15.002 1.562 9.544 1.00 65.19 120 ILE A C 1
ATOM 898 O O . ILE A 1 120 ? -16.152 1.911 9.799 1.00 65.19 120 ILE A O 1
ATOM 902 N N . THR A 1 121 ? -14.702 0.314 9.196 1.00 61.75 121 THR A N 1
ATOM 903 C CA . THR A 1 121 ? -15.716 -0.747 9.051 1.00 61.75 121 THR A CA 1
ATOM 904 C C . THR A 1 121 ? -15.926 -1.539 10.337 1.00 61.75 121 THR A C 1
ATOM 906 O O . THR A 1 121 ? -16.971 -2.164 10.506 1.00 61.75 121 THR A O 1
ATOM 909 N N . LEU A 1 122 ? -14.957 -1.490 11.255 1.00 64.56 122 LEU A N 1
ATOM 910 C CA . LEU A 1 122 ? -15.019 -2.120 12.567 1.00 64.56 122 LEU A CA 1
ATOM 911 C C . LEU A 1 122 ? -14.303 -1.240 13.600 1.00 64.56 122 LEU A C 1
ATOM 913 O O . LEU A 1 122 ? -13.077 -1.102 13.574 1.00 64.56 122 LEU A O 1
ATOM 917 N N . ASP A 1 123 ? -15.069 -0.662 14.526 1.00 72.75 123 ASP A N 1
ATOM 918 C CA . ASP A 1 123 ? -14.522 0.091 15.655 1.00 72.75 123 ASP A CA 1
ATOM 919 C C . ASP A 1 123 ? -14.339 -0.807 16.881 1.00 72.75 123 ASP A C 1
ATOM 921 O O . ASP A 1 123 ? -15.153 -0.830 17.804 1.00 72.75 123 ASP A O 1
ATOM 925 N N . ILE A 1 124 ? -13.230 -1.541 16.897 1.00 74.50 124 ILE A N 1
ATOM 926 C CA . ILE A 1 124 ? -12.858 -2.381 18.038 1.00 74.50 124 ILE A CA 1
ATOM 927 C C . ILE A 1 124 ? -12.439 -1.573 19.269 1.00 74.50 124 ILE A C 1
ATOM 929 O O . ILE A 1 124 ? -12.258 -2.168 20.316 1.00 74.50 124 ILE A O 1
ATOM 933 N N . ALA A 1 125 ? -12.257 -0.250 19.195 1.00 78.56 125 ALA A N 1
ATOM 934 C CA . ALA A 1 125 ? -11.874 0.550 20.362 1.00 78.56 125 ALA A CA 1
ATOM 935 C C . ALA A 1 125 ? -13.053 1.315 20.975 1.00 78.56 125 ALA A C 1
ATOM 937 O O . ALA A 1 125 ? -12.836 2.127 21.872 1.00 78.56 125 ALA A O 1
ATOM 938 N N . GLY A 1 126 ? -14.288 1.084 20.514 1.00 77.38 126 GLY A N 1
ATOM 939 C CA . GLY A 1 126 ? -15.498 1.681 21.087 1.00 77.38 126 GLY A CA 1
ATOM 940 C C . GLY A 1 126 ? -15.407 3.203 21.238 1.00 77.38 126 GLY A C 1
ATOM 941 O O . GLY A 1 126 ? -15.619 3.728 22.330 1.00 77.38 126 GLY A O 1
ATOM 942 N N . GLY A 1 127 ? -15.001 3.906 20.180 1.00 74.94 127 GLY A N 1
ATOM 943 C CA . GLY A 1 127 ? -14.825 5.358 20.163 1.00 74.94 127 GLY A CA 1
ATOM 944 C C . GLY A 1 127 ? -13.493 5.871 20.726 1.00 74.94 127 GLY A C 1
ATOM 945 O O . GLY A 1 127 ? -13.189 7.048 20.558 1.00 74.94 127 GLY A O 1
ATOM 946 N N . ARG A 1 128 ? -12.650 5.022 21.329 1.00 79.81 128 ARG A N 1
ATOM 947 C CA . ARG A 1 128 ? -11.326 5.411 21.862 1.00 79.81 128 ARG A CA 1
ATOM 948 C C . ARG A 1 128 ? -10.256 5.470 20.769 1.00 79.81 128 ARG A C 1
ATOM 950 O O . ARG A 1 128 ? -10.456 4.900 19.700 1.00 79.81 128 ARG A O 1
ATOM 957 N N . GLY A 1 129 ? -9.126 6.118 21.044 1.00 76.31 129 GLY A N 1
ATOM 958 C CA . GLY A 1 129 ? -8.053 6.337 20.071 1.00 76.31 129 GLY A CA 1
ATOM 959 C C . GLY A 1 129 ? -8.125 7.696 19.378 1.00 76.31 129 GLY A C 1
ATOM 960 O O . GLY A 1 129 ? -8.967 8.522 19.735 1.00 76.31 129 GLY A O 1
ATOM 961 N N . PRO A 1 130 ? -7.268 7.939 18.376 1.00 74.75 130 PRO A N 1
ATOM 962 C CA . PRO A 1 130 ? -7.340 9.148 17.570 1.00 74.75 130 PRO A CA 1
ATOM 963 C C . PRO A 1 130 ? -8.695 9.241 16.877 1.00 74.75 130 PRO A C 1
ATOM 965 O O . PRO A 1 130 ? -9.112 8.291 16.213 1.00 74.75 130 PRO A O 1
ATOM 968 N N . ARG A 1 131 ? -9.389 10.371 17.034 1.00 79.06 131 ARG A N 1
ATOM 969 C CA . ARG A 1 131 ? -10.696 10.611 16.410 1.00 79.06 131 ARG A CA 1
ATOM 970 C C . ARG A 1 131 ? -10.712 11.896 15.623 1.00 79.06 131 ARG A C 1
ATOM 972 O O . ARG A 1 131 ? -10.138 12.896 16.055 1.00 79.06 131 ARG A O 1
ATOM 979 N N . ASN A 1 132 ? -11.383 11.852 14.474 1.00 73.94 132 ASN A N 1
ATOM 980 C CA . ASN A 1 132 ? -11.628 13.057 13.704 1.00 73.94 132 ASN A CA 1
ATOM 981 C C . ASN A 1 132 ? -12.669 13.905 14.443 1.00 73.94 132 ASN A C 1
ATOM 983 O O . ASN A 1 132 ? -13.817 13.494 14.604 1.00 73.94 132 ASN A O 1
ATOM 987 N N . SER A 1 133 ? -12.253 15.081 14.901 1.00 72.50 133 SER A N 1
ATOM 988 C CA . SER A 1 133 ? -13.116 16.094 15.495 1.00 72.50 133 SER A CA 1
ATOM 989 C C . SER A 1 133 ? -12.930 17.392 14.720 1.00 72.50 133 SER A C 1
ATOM 991 O O . SER A 1 133 ? -11.844 17.969 14.697 1.00 72.50 133 SER A O 1
ATOM 993 N N . GLY A 1 134 ? -13.978 17.836 14.022 1.00 68.44 134 GLY A N 1
ATOM 994 C CA . GLY A 1 134 ? -13.931 19.075 13.240 1.00 68.44 134 GLY A CA 1
ATOM 995 C C . GLY A 1 134 ? -12.906 19.071 12.097 1.00 68.44 134 GLY A C 1
ATOM 996 O O . GLY A 1 134 ? -12.416 20.134 11.733 1.00 68.44 134 GLY A O 1
ATOM 997 N N . GLY A 1 135 ? -12.567 17.902 11.542 1.00 64.81 135 GLY A N 1
ATOM 998 C CA . GLY A 1 135 ? -11.583 17.761 10.464 1.00 64.81 135 GLY A CA 1
ATOM 999 C C . GLY A 1 135 ? -10.149 17.518 10.937 1.00 64.81 135 GLY A C 1
ATOM 1000 O O . GLY A 1 135 ? -9.274 17.307 10.100 1.00 64.81 135 GLY A O 1
ATOM 1001 N N . TYR A 1 136 ? -9.907 17.502 12.248 1.00 66.31 136 TYR A N 1
ATOM 1002 C CA . TYR A 1 136 ? -8.584 17.315 12.837 1.00 66.31 136 TYR A CA 1
ATOM 1003 C C . TYR A 1 136 ? -8.527 16.036 13.667 1.00 66.31 136 TYR A C 1
ATOM 1005 O O . TYR A 1 136 ? -9.513 15.635 14.285 1.00 66.31 136 TYR A O 1
ATOM 1013 N N . LEU A 1 137 ? -7.358 15.396 13.686 1.00 69.56 137 LEU A N 1
ATOM 1014 C CA . LEU A 1 137 ? -7.070 14.271 14.570 1.00 69.56 137 LEU A CA 1
ATOM 1015 C C . LEU A 1 137 ? -6.302 14.790 15.777 1.00 69.56 137 LEU A C 1
ATOM 1017 O O . LEU A 1 137 ? -5.283 15.462 15.628 1.00 69.56 137 LEU A O 1
ATOM 1021 N N . HIS A 1 138 ? -6.784 14.453 16.967 1.00 69.88 138 HIS A N 1
ATOM 1022 C CA . HIS A 1 138 ? -6.094 14.759 18.212 1.00 69.88 138 HIS A CA 1
ATOM 1023 C C . HIS A 1 138 ? -5.387 13.509 18.725 1.00 69.88 138 HIS A C 1
ATOM 1025 O O . HIS A 1 138 ? -5.984 12.435 18.816 1.00 69.88 138 HIS A O 1
ATOM 1031 N N . LEU A 1 139 ? -4.106 13.663 19.046 1.00 68.88 139 LEU A N 1
ATOM 1032 C CA . LEU A 1 139 ? -3.281 12.603 19.604 1.00 68.88 139 LEU A CA 1
ATOM 1033 C C . LEU A 1 139 ? -3.470 12.555 21.117 1.00 68.88 139 LEU A C 1
ATOM 1035 O O . LEU A 1 139 ? -3.349 13.572 21.797 1.00 68.88 139 LEU A O 1
ATOM 1039 N N . SER A 1 140 ? -3.757 11.365 21.636 1.00 72.56 140 SER A N 1
ATOM 1040 C CA . SER A 1 140 ? -3.701 11.123 23.073 1.00 72.56 140 SER A CA 1
ATOM 1041 C C . SER A 1 140 ? -2.259 10.850 23.491 1.00 72.56 140 SER A C 1
ATOM 1043 O O . SER A 1 140 ? -1.562 10.091 22.823 1.00 72.56 140 SER A O 1
ATOM 1045 N N . GLU A 1 141 ? -1.839 11.389 24.632 1.00 78.44 141 GLU A N 1
ATOM 1046 C CA . GLU A 1 141 ? -0.545 11.050 25.246 1.00 78.44 141 GLU A CA 1
ATOM 1047 C C . GLU A 1 141 ? -0.566 9.696 25.975 1.00 78.44 141 GLU A C 1
ATOM 1049 O O . GLU A 1 141 ? 0.454 9.216 26.468 1.00 78.44 141 GLU A O 1
ATOM 1054 N N . THR A 1 142 ? -1.728 9.046 26.063 1.00 79.06 142 THR A N 1
ATOM 1055 C CA . THR A 1 142 ? -1.836 7.716 26.670 1.00 79.06 142 THR A CA 1
ATOM 1056 C C . THR A 1 142 ? -1.112 6.659 25.827 1.00 79.06 142 THR A C 1
ATOM 1058 O O . THR A 1 142 ? -1.148 6.747 24.595 1.00 79.06 142 THR A O 1
ATOM 1061 N N . PRO A 1 143 ? -0.544 5.602 26.444 1.00 74.88 143 PRO A N 1
ATOM 1062 C CA . PRO A 1 143 ? 0.048 4.479 25.717 1.00 74.88 143 PRO A CA 1
ATOM 1063 C C . PRO A 1 143 ? -0.853 3.957 24.587 1.00 74.88 143 PRO A C 1
ATOM 1065 O O . PRO A 1 143 ? -2.075 3.894 24.735 1.00 74.88 143 PRO A O 1
ATOM 1068 N N . GLY A 1 144 ? -0.254 3.631 23.436 1.00 68.44 144 GLY A N 1
ATOM 1069 C CA . GLY A 1 144 ? -1.000 3.188 22.250 1.00 68.44 144 GLY A CA 1
ATOM 1070 C C . GLY A 1 144 ? -1.977 4.233 21.689 1.00 68.44 144 GLY A C 1
ATOM 1071 O O . GLY A 1 144 ? -2.973 3.861 21.076 1.00 68.44 144 GLY A O 1
ATOM 1072 N N . LEU A 1 145 ? -1.751 5.528 21.955 1.00 74.50 145 LEU A N 1
ATOM 1073 C CA . LEU A 1 145 ? -2.652 6.643 21.621 1.00 74.50 145 LEU A CA 1
ATOM 1074 C C . LEU A 1 145 ? -4.083 6.457 22.159 1.00 74.50 145 LEU A C 1
ATOM 1076 O O . LEU A 1 145 ? -5.042 7.003 21.615 1.00 74.50 145 LEU A O 1
ATOM 1080 N N . GLY A 1 146 ? -4.237 5.684 23.240 1.00 76.12 146 GLY A N 1
ATOM 1081 C CA . GLY A 1 146 ? -5.533 5.416 23.870 1.00 76.12 146 GLY A CA 1
ATOM 1082 C C . GLY A 1 146 ? -6.358 4.351 23.154 1.00 76.12 146 GLY A C 1
ATOM 1083 O O . GLY A 1 146 ? -7.522 4.140 23.507 1.00 76.12 146 GLY A O 1
ATOM 1084 N N . VAL A 1 147 ? -5.778 3.659 22.168 1.00 78.12 147 VAL A N 1
ATOM 1085 C CA . VAL A 1 147 ? -6.406 2.487 21.568 1.00 78.12 147 VAL A CA 1
ATOM 1086 C C . VAL A 1 147 ? -6.164 1.266 22.439 1.00 78.12 147 VAL A C 1
ATOM 1088 O O . VAL A 1 147 ? -5.068 0.718 22.508 1.00 78.12 147 VAL A O 1
ATOM 1091 N N . HIS A 1 148 ? -7.250 0.809 23.052 1.00 78.56 148 HIS A N 1
ATOM 1092 C CA . HIS A 1 148 ? -7.348 -0.505 23.670 1.00 78.56 148 HIS A CA 1
ATOM 1093 C C . HIS A 1 148 ? -8.503 -1.250 23.001 1.00 78.56 148 HIS A C 1
ATOM 1095 O O . HIS A 1 148 ? -9.651 -0.782 23.113 1.00 78.56 148 HIS A O 1
ATOM 1101 N N . PRO A 1 149 ? -8.217 -2.345 22.273 1.00 72.69 149 PRO A N 1
ATOM 1102 C CA . PRO A 1 149 ? -9.259 -3.112 21.624 1.00 72.69 149 PRO A CA 1
ATOM 1103 C C . PRO A 1 149 ? -10.165 -3.743 22.681 1.00 72.69 149 PRO A C 1
ATOM 1105 O O . PRO A 1 149 ? -9.709 -4.276 23.688 1.00 72.69 149 PRO A O 1
ATOM 1108 N N . ASP A 1 150 ? -11.464 -3.640 22.452 1.00 79.25 150 ASP A N 1
ATOM 1109 C CA . ASP A 1 150 ? -12.487 -4.368 23.171 1.00 79.25 150 ASP A CA 1
ATOM 1110 C C . ASP A 1 150 ? -12.386 -5.841 22.771 1.00 79.25 150 ASP A C 1
ATOM 1112 O O . ASP A 1 150 ? -12.682 -6.219 21.635 1.00 79.25 150 ASP A O 1
ATOM 1116 N N . GLU A 1 151 ? -11.936 -6.672 23.706 1.00 76.62 151 GLU A N 1
ATOM 1117 C CA . GLU A 1 151 ? -11.753 -8.106 23.490 1.00 76.62 151 GLU A CA 1
ATOM 1118 C C . GLU A 1 151 ? -13.060 -8.803 23.089 1.00 76.62 151 GLU A C 1
ATOM 1120 O O . GLU A 1 151 ? -13.033 -9.749 22.304 1.00 76.62 151 GLU A O 1
ATOM 1125 N N . TYR A 1 152 ? -14.221 -8.294 23.520 1.00 78.19 152 TYR A N 1
ATOM 1126 C CA . TYR A 1 152 ? -15.510 -8.829 23.081 1.00 78.19 152 TYR A CA 1
ATOM 1127 C C . TYR A 1 152 ? -15.772 -8.555 21.597 1.00 78.19 152 TYR A C 1
ATOM 1129 O O . TYR A 1 152 ? -16.371 -9.391 20.919 1.00 78.19 152 TYR A O 1
ATOM 1137 N N . ALA A 1 153 ? -15.294 -7.423 21.072 1.00 73.06 153 ALA A N 1
ATOM 1138 C CA . ALA A 1 153 ? -15.389 -7.096 19.650 1.00 73.06 153 ALA A CA 1
ATOM 1139 C C . ALA A 1 153 ? -14.426 -7.933 18.789 1.00 73.06 153 ALA A C 1
ATOM 1141 O O . ALA A 1 153 ? -14.668 -8.109 17.595 1.00 73.06 153 ALA A O 1
ATOM 1142 N N . LEU A 1 154 ? -13.354 -8.463 19.387 1.00 71.44 154 LEU A N 1
ATOM 1143 C CA . LEU A 1 154 ? -12.401 -9.362 18.729 1.00 71.44 154 LEU A CA 1
ATOM 1144 C C . LEU A 1 154 ? -12.906 -10.812 18.637 1.00 71.44 154 LEU A C 1
ATOM 1146 O O . LEU A 1 154 ? -12.420 -11.576 17.802 1.00 71.44 154 LEU A O 1
ATOM 1150 N N . GLY A 1 155 ? -13.901 -11.185 19.447 1.00 77.56 155 GLY A N 1
ATOM 1151 C CA . GLY A 1 155 ? -14.477 -12.528 19.470 1.00 77.56 155 GLY A CA 1
ATOM 1152 C C . GLY A 1 155 ? -13.621 -13.547 20.230 1.00 77.56 155 GLY A C 1
ATOM 1153 O O . GLY A 1 155 ? -12.754 -13.200 21.028 1.00 77.56 155 GLY A O 1
ATOM 1154 N N . THR A 1 156 ? -13.897 -14.839 20.030 1.00 84.38 156 THR A N 1
ATOM 1155 C CA . THR A 1 156 ? -13.180 -15.911 20.739 1.00 84.38 156 THR A CA 1
ATOM 1156 C C . THR A 1 156 ? -11.721 -15.990 20.271 1.00 84.38 156 THR A C 1
ATOM 1158 O O . THR A 1 156 ? -11.491 -16.146 19.069 1.00 84.38 156 THR A O 1
ATOM 1161 N N . PRO A 1 157 ? -10.735 -15.947 21.187 1.00 80.44 157 PRO A N 1
ATOM 1162 C CA . PRO A 1 157 ? -9.332 -16.113 20.831 1.00 80.44 157 PRO A CA 1
ATOM 1163 C C . PRO A 1 157 ? -9.090 -17.431 20.089 1.00 80.44 157 PRO A C 1
ATOM 1165 O O . PRO A 1 157 ? -9.492 -18.499 20.549 1.00 80.44 157 PRO A O 1
ATOM 1168 N N . VAL A 1 158 ? -8.403 -17.360 18.949 1.00 81.88 158 VAL A N 1
ATOM 1169 C CA . VAL A 1 158 ? -8.013 -18.544 18.158 1.00 81.88 158 VAL A CA 1
ATOM 1170 C C . VAL A 1 158 ? -6.767 -19.246 18.708 1.00 81.88 158 VAL A C 1
ATOM 1172 O O . VAL A 1 158 ? -6.544 -20.417 18.411 1.00 81.88 158 VAL A O 1
ATOM 1175 N N . ALA A 1 159 ? -5.969 -18.550 19.523 1.00 79.25 159 ALA A N 1
ATOM 1176 C CA . ALA A 1 159 ? -4.833 -19.092 20.262 1.00 79.25 159 ALA A CA 1
ATOM 1177 C C . ALA A 1 159 ? -4.495 -18.184 21.458 1.00 79.25 159 ALA A C 1
ATOM 1179 O O . ALA A 1 159 ? -4.706 -16.972 21.401 1.00 79.25 159 ALA A O 1
ATOM 1180 N N . THR A 1 160 ? -3.936 -18.763 22.521 1.00 79.19 160 THR A N 1
ATOM 1181 C CA . THR A 1 160 ? -3.390 -18.035 23.675 1.00 79.19 160 THR A CA 1
ATOM 1182 C C . THR A 1 160 ? -1.978 -18.538 23.920 1.00 79.19 160 THR A C 1
ATOM 1184 O O . THR A 1 160 ? -1.759 -19.745 24.012 1.00 79.19 160 THR A O 1
ATOM 1187 N N . TYR A 1 161 ? -1.026 -17.618 24.010 1.00 63.94 161 TYR A N 1
ATOM 1188 C CA . TYR A 1 161 ? 0.367 -17.921 24.313 1.00 63.94 161 TYR A CA 1
ATOM 1189 C C . TYR A 1 161 ? 0.643 -17.436 25.739 1.00 63.94 161 TYR A C 1
ATOM 1191 O O . TYR A 1 161 ? 0.317 -16.292 26.059 1.00 63.94 161 TYR A O 1
ATOM 1199 N N . LEU A 1 162 ? 1.151 -18.334 26.588 1.00 58.31 162 LEU A N 1
ATOM 1200 C CA . LEU A 1 162 ? 1.559 -18.058 27.972 1.00 58.31 162 LEU A CA 1
ATOM 1201 C C . LEU A 1 162 ? 3.039 -17.677 28.032 1.00 58.31 162 LEU A C 1
ATOM 1203 O O . LEU A 1 162 ? 3.820 -18.287 27.265 1.00 58.31 162 LEU A O 1
#

Secondary structure (DSSP, 8-state):
-PPPSEEEEEEE-SSSSGGGEEEEEEEEPPPPPTT--EEEEEEE---HHHHHHHHTTGGGT--S-TTSPPPP-SSEE--S-EEEEEEE--BHHHHHHHHHHHHTS-GGG-------GGG-SB-TTTT-SS-EETTEEPPPSSGGGG----HHHH-S-S----

Sequence (162 aa):
MTPHKTMKAMVTMGHGDLDQMVLHRDWPRPDPVPGEVLIRVRACGLNNTDVNTRSGWYSKAVTEATTGGAPIRFPRIQGADVCGEIAAGGSVLADTEALHLATTIPDENCHAVWACQDMITLDIAGGRGPRNSGGYLHLSETPGLGVHPDEYALGTPVATYL

Organism: NCBI:txid1005928

Radius of gyration: 19.94 Å; chains: 1; bounding box: 46×40×52 Å

InterPro domains:
  IPR011032 GroES-like superfamily [SSF50129] (4-91)
  IPR013154 Alcohol dehydrogenase-like, N-terminal [PF08240] (34-92)
  IPR036849 Enolase-like, C-terminal domain superfamily [SSF51604] (90-157)
  IPR051603 Zinc-Containing ADH Family: Quinone Oxidoreductase/CCCR [PTHR44154] (4-90)

pLDDT: mean 75.01, std 12.69, range [41.75, 96.81]